Protein AF-A0A8T5MZ17-F1 (afdb_monomer_lite)

Sequence (113 aa):
MKDIFGKALMDYYNGDKTKIRLRRDDNYLDEEDLGVYFSGYDDFPEYEIRILEYVNGKILDIGCGAGRHALFLQKKGCSVVGMDFSKLAIKVSKMRGLKNCVLTSAFSLPFKK

Foldseek 3Di:
DDLPLLVVLLCVLVPDQAWDWDADPVRDIDTDGCVVLVDELVPDDPVVVVVLVPDAEEEEAEQCQLNRSLVNVVVVVHNYAYEHCRPSSQVNVVVVPRDHYDNDHPVDDPDDD

Radius of gyration: 14.63 Å; chains: 1; bounding box: 39×28×42 Å

Secondary structure (DSSP, 8-state):
---HHHHHHHHHHTT--PPEEEE-TT--EEEE-THHHH--GGGS-HHHHHHHHH--SEEEEET-TT-HHHHHHHHTT-EEEEEES-HHHHHHHHHTT-S-EEE--TTS-SS--

Structure (mmCIF, N/CA/C/O backbone):
data_AF-A0A8T5MZ17-F1
#
_entry.id   AF-A0A8T5MZ17-F1
#
loop_
_atom_site.group_PDB
_atom_site.id
_atom_site.type_symbol
_atom_site.label_atom_id
_atom_site.label_alt_id
_atom_site.label_comp_id
_atom_site.label_asym_id
_atom_site.label_entity_id
_atom_site.label_seq_id
_atom_site.pdbx_PDB_ins_code
_atom_site.Cartn_x
_atom_site.Cartn_y
_atom_site.Cartn_z
_atom_site.occupancy
_atom_site.B_iso_or_equiv
_atom_site.auth_seq_id
_atom_site.auth_comp_id
_atom_site.auth_asym_id
_atom_site.auth_atom_id
_atom_site.pdbx_PDB_model_num
ATOM 1 N N . MET A 1 1 ? -8.983 -7.529 -16.298 1.00 62.78 1 MET A N 1
ATOM 2 C CA . MET A 1 1 ? -7.709 -6.786 -16.434 1.00 62.78 1 MET A CA 1
ATOM 3 C C . MET A 1 1 ? -6.594 -7.635 -15.835 1.00 62.78 1 MET A C 1
ATOM 5 O O . MET A 1 1 ? -6.858 -8.317 -14.853 1.00 62.78 1 MET A O 1
ATOM 9 N N . LYS A 1 2 ? -5.399 -7.681 -16.438 1.00 86.38 2 LYS A N 1
ATOM 10 C CA . LYS A 1 2 ? -4.256 -8.408 -15.853 1.00 86.38 2 LYS A CA 1
ATOM 11 C C . LYS A 1 2 ? -3.728 -7.621 -14.644 1.00 86.38 2 LYS A C 1
ATOM 13 O O . LYS A 1 2 ? -3.588 -6.407 -14.745 1.00 86.38 2 LYS A O 1
ATOM 18 N N . ASP A 1 3 ? -3.430 -8.299 -13.537 1.00 93.81 3 ASP A N 1
ATOM 19 C CA . ASP A 1 3 ? -2.897 -7.709 -12.293 1.00 93.81 3 ASP A CA 1
ATOM 20 C C . ASP A 1 3 ? -1.396 -7.376 -12.425 1.00 93.81 3 ASP A C 1
ATOM 22 O O . ASP A 1 3 ? -0.538 -7.969 -11.773 1.00 93.81 3 ASP A O 1
ATOM 26 N N . ILE A 1 4 ? -1.065 -6.491 -13.371 1.00 94.31 4 ILE A N 1
ATOM 27 C CA . ILE A 1 4 ? 0.324 -6.156 -13.725 1.00 94.31 4 ILE A CA 1
ATOM 28 C C . ILE A 1 4 ? 0.987 -5.383 -12.587 1.00 94.31 4 ILE A C 1
ATOM 30 O O . ILE A 1 4 ? 2.099 -5.715 -12.184 1.00 94.31 4 ILE A O 1
ATOM 34 N N . PHE A 1 5 ? 0.288 -4.389 -12.039 1.00 94.31 5 PHE A N 1
ATOM 35 C CA . PHE A 1 5 ? 0.820 -3.571 -10.957 1.00 94.31 5 PHE A CA 1
ATOM 36 C C . PHE A 1 5 ? 1.012 -4.383 -9.670 1.00 94.31 5 PHE A C 1
ATOM 38 O O . PHE A 1 5 ? 2.070 -4.315 -9.053 1.00 94.31 5 PHE A O 1
ATOM 45 N N . GLY A 1 6 ? 0.055 -5.246 -9.311 1.00 96.81 6 GLY A N 1
ATOM 46 C CA . GLY A 1 6 ? 0.213 -6.136 -8.164 1.00 96.81 6 GLY A CA 1
ATOM 47 C C . GLY A 1 6 ? 1.359 -7.135 -8.330 1.00 96.81 6 GLY A C 1
ATOM 48 O O . GLY A 1 6 ? 2.042 -7.438 -7.352 1.00 96.81 6 GLY A O 1
ATOM 49 N N . LYS A 1 7 ? 1.623 -7.613 -9.557 1.00 96.50 7 LYS A N 1
ATOM 50 C CA . LYS A 1 7 ? 2.829 -8.405 -9.841 1.00 96.50 7 LYS A CA 1
ATOM 51 C C . LYS A 1 7 ? 4.091 -7.589 -9.574 1.00 96.50 7 LYS A C 1
ATOM 53 O O . LYS A 1 7 ? 4.961 -8.073 -8.865 1.00 96.50 7 LYS A O 1
ATOM 58 N N . ALA A 1 8 ? 4.154 -6.353 -10.058 1.00 96.31 8 ALA A N 1
ATOM 59 C CA . ALA A 1 8 ? 5.310 -5.495 -9.837 1.00 96.31 8 ALA A CA 1
ATOM 60 C C . ALA A 1 8 ? 5.548 -5.209 -8.337 1.00 96.31 8 ALA A C 1
ATOM 62 O O . ALA A 1 8 ? 6.680 -5.282 -7.869 1.00 96.31 8 ALA A O 1
ATOM 63 N N . LEU A 1 9 ? 4.486 -5.000 -7.545 1.00 97.56 9 LEU A N 1
ATOM 64 C CA . LEU A 1 9 ? 4.594 -4.909 -6.081 1.00 97.56 9 LEU A CA 1
ATOM 65 C C . LEU A 1 9 ? 5.129 -6.208 -5.454 1.00 97.56 9 LEU A C 1
ATOM 67 O O . LEU A 1 9 ? 5.939 -6.162 -4.530 1.00 97.56 9 LEU A O 1
ATOM 71 N N . MET A 1 10 ? 4.676 -7.371 -5.928 1.00 98.00 10 MET A N 1
ATOM 72 C CA . MET A 1 10 ? 5.161 -8.668 -5.447 1.00 98.00 10 MET A CA 1
ATOM 73 C C . MET A 1 10 ? 6.645 -8.870 -5.768 1.00 98.00 10 MET A C 1
ATOM 75 O O . MET A 1 10 ? 7.408 -9.275 -4.894 1.00 98.00 10 MET A O 1
ATOM 79 N N . ASP A 1 11 ? 7.054 -8.565 -6.996 1.00 97.12 11 ASP A N 1
ATOM 80 C CA . ASP A 1 11 ? 8.443 -8.662 -7.446 1.00 97.12 11 ASP A CA 1
ATOM 81 C C . ASP A 1 11 ? 9.331 -7.718 -6.606 1.00 97.12 11 ASP A C 1
ATOM 83 O O . ASP A 1 11 ? 10.333 -8.158 -6.035 1.00 97.12 11 ASP A O 1
ATOM 87 N N . TYR A 1 12 ? 8.881 -6.478 -6.368 1.00 97.62 12 TYR A N 1
ATOM 88 C CA . TYR A 1 12 ? 9.569 -5.521 -5.493 1.00 97.62 12 TYR A CA 1
ATOM 89 C C . TYR A 1 12 ? 9.721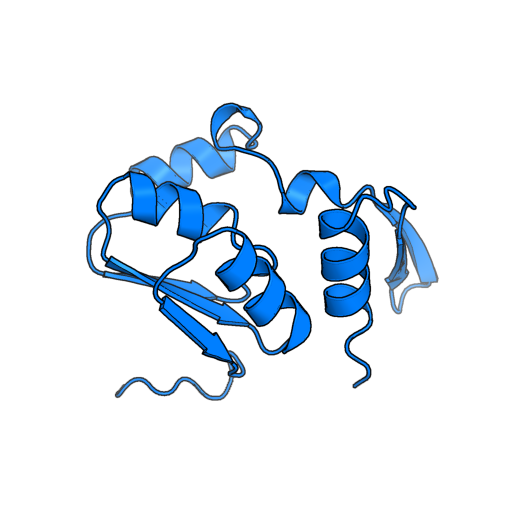 -6.000 -4.051 1.00 97.62 12 TYR A C 1
ATOM 91 O O . TYR A 1 12 ? 10.789 -5.823 -3.447 1.00 97.62 12 TYR A O 1
ATOM 99 N N . TYR A 1 13 ? 8.674 -6.613 -3.495 1.00 97.56 13 TYR A N 1
ATOM 100 C CA . TYR A 1 13 ? 8.717 -7.217 -2.165 1.00 97.56 13 TYR A CA 1
ATOM 101 C C . TYR A 1 13 ? 9.738 -8.365 -2.095 1.00 97.56 13 TYR A C 1
ATOM 103 O O . TYR A 1 13 ? 10.442 -8.488 -1.097 1.00 97.56 13 TYR A O 1
ATOM 111 N N . ASN A 1 14 ? 9.869 -9.156 -3.164 1.00 97.69 14 ASN A N 1
ATOM 112 C CA . ASN A 1 14 ? 10.832 -10.259 -3.262 1.00 97.69 14 ASN A CA 1
ATOM 113 C C . ASN A 1 14 ? 12.266 -9.811 -3.606 1.00 97.69 14 ASN A C 1
ATOM 115 O O . ASN A 1 14 ? 13.151 -10.654 -3.734 1.00 97.69 14 ASN A O 1
ATOM 119 N N . GLY A 1 15 ? 12.510 -8.503 -3.732 1.00 96.75 15 GLY A N 1
ATOM 120 C CA . GLY A 1 15 ? 13.843 -7.933 -3.937 1.00 96.75 15 GLY A CA 1
ATOM 121 C C . GLY A 1 15 ? 14.138 -7.464 -5.361 1.00 96.75 15 GLY A C 1
ATOM 122 O O . GLY A 1 15 ? 15.191 -6.869 -5.570 1.00 96.75 15 GLY A O 1
ATOM 123 N N . ASP A 1 16 ? 13.228 -7.652 -6.317 1.00 96.19 16 ASP A N 1
ATOM 124 C CA . ASP A 1 16 ? 13.393 -7.127 -7.674 1.00 96.19 16 ASP A CA 1
ATOM 125 C C . ASP A 1 16 ? 13.086 -5.621 -7.709 1.00 96.19 16 ASP A C 1
ATOM 127 O O . ASP A 1 16 ? 11.940 -5.192 -7.606 1.00 96.19 16 ASP A O 1
ATOM 131 N N . LYS A 1 17 ? 14.125 -4.795 -7.845 1.00 93.88 17 LYS A N 1
ATOM 132 C CA . LYS A 1 17 ? 14.011 -3.327 -7.880 1.00 93.88 17 LYS A CA 1
ATOM 133 C C . LYS A 1 17 ? 13.890 -2.767 -9.299 1.00 93.88 17 LYS A C 1
ATOM 135 O O . LYS A 1 17 ? 14.177 -1.593 -9.522 1.00 93.88 17 LYS A O 1
ATOM 140 N N . THR A 1 18 ? 13.489 -3.591 -10.266 1.00 92.25 18 THR A N 1
ATOM 141 C CA . THR A 1 18 ? 13.251 -3.145 -11.641 1.00 92.25 18 THR A CA 1
ATOM 142 C C . THR A 1 18 ? 12.187 -2.047 -11.670 1.00 92.25 18 THR A C 1
ATOM 144 O O . THR A 1 18 ? 11.088 -2.207 -11.137 1.00 92.25 18 THR A O 1
ATOM 147 N N . LYS A 1 19 ? 12.515 -0.921 -12.313 1.00 92.38 19 LYS A N 1
ATOM 148 C CA . LYS A 1 19 ? 11.578 0.190 -12.510 1.00 92.38 19 LYS A CA 1
ATOM 149 C C . LYS A 1 19 ? 10.417 -0.235 -13.400 1.00 92.38 19 LYS A C 1
ATOM 151 O O . LYS A 1 19 ? 10.598 -0.985 -14.362 1.00 92.38 19 LYS A O 1
ATOM 156 N N . ILE A 1 20 ? 9.231 0.285 -13.111 1.00 93.38 20 ILE A N 1
ATOM 157 C CA . ILE A 1 20 ? 8.063 0.082 -13.966 1.00 93.38 20 ILE A CA 1
ATOM 158 C C . ILE A 1 20 ? 7.964 1.198 -15.000 1.00 93.38 20 ILE A C 1
ATOM 160 O O . ILE A 1 20 ? 8.360 2.329 -14.739 1.00 93.38 20 ILE A O 1
ATOM 164 N N . ARG A 1 21 ? 7.394 0.882 -16.166 1.00 94.12 21 ARG A N 1
ATOM 165 C CA . ARG A 1 21 ? 6.992 1.886 -17.155 1.00 94.12 21 ARG A CA 1
ATOM 166 C C . ARG A 1 21 ? 5.488 2.052 -17.136 1.00 94.12 21 ARG A C 1
ATOM 168 O O . ARG A 1 21 ? 4.766 1.083 -17.388 1.00 94.12 21 ARG A O 1
ATOM 175 N N . LEU A 1 22 ? 5.028 3.267 -16.885 1.00 92.50 22 LEU A N 1
ATOM 176 C CA . LEU A 1 22 ? 3.621 3.624 -16.956 1.00 92.50 22 LEU A CA 1
ATOM 177 C C . LEU A 1 22 ? 3.368 4.344 -18.279 1.00 92.50 22 LEU A C 1
ATOM 179 O O . LEU A 1 22 ? 4.037 5.318 -18.606 1.00 92.50 22 LEU A O 1
ATOM 183 N N . ARG A 1 23 ? 2.408 3.843 -19.059 1.00 94.25 23 ARG A N 1
ATOM 184 C CA . ARG A 1 23 ? 1.942 4.512 -20.276 1.00 94.25 23 ARG A CA 1
ATOM 185 C C . ARG A 1 23 ? 0.493 4.919 -20.098 1.00 94.25 23 ARG A C 1
ATOM 187 O O . ARG A 1 23 ? -0.357 4.057 -19.872 1.00 94.25 23 ARG A O 1
ATOM 194 N N . ARG A 1 24 ? 0.230 6.210 -20.241 1.00 93.94 24 ARG A N 1
ATOM 195 C CA . ARG A 1 24 ? -1.115 6.786 -20.248 1.00 93.94 24 ARG A CA 1
ATOM 196 C C . ARG A 1 24 ? -1.711 6.772 -21.657 1.00 93.94 24 ARG A C 1
ATOM 198 O O . ARG A 1 24 ? -1.023 6.508 -22.643 1.00 93.94 24 ARG A O 1
ATOM 205 N N . ASP A 1 25 ? -3.011 7.002 -21.739 1.00 96.06 25 ASP A N 1
ATOM 206 C CA . ASP A 1 25 ? -3.778 7.071 -22.987 1.00 96.06 25 ASP A CA 1
ATOM 207 C C . ASP A 1 25 ? -3.410 8.280 -23.866 1.00 96.06 25 ASP A C 1
ATOM 209 O O . ASP A 1 25 ? -3.511 8.201 -25.087 1.00 96.06 25 ASP A O 1
ATOM 213 N N . ASP A 1 26 ? -2.885 9.348 -23.267 1.00 96.81 26 ASP A N 1
ATOM 214 C CA . ASP A 1 26 ? -2.284 10.509 -23.940 1.00 96.81 26 ASP A CA 1
ATOM 215 C C . ASP A 1 26 ? -0.855 10.262 -24.478 1.00 96.81 26 ASP A C 1
ATOM 217 O O . ASP A 1 26 ? -0.196 11.189 -24.947 1.00 96.81 26 ASP A O 1
ATOM 221 N N . ASN A 1 27 ? -0.381 9.011 -24.454 1.00 94.31 27 ASN A N 1
ATOM 222 C CA . ASN A 1 27 ? 0.983 8.585 -24.795 1.00 94.31 27 ASN A CA 1
ATOM 223 C C . ASN A 1 27 ? 2.086 9.125 -23.878 1.00 94.31 27 ASN A C 1
ATOM 225 O O . ASN A 1 27 ? 3.266 8.920 -24.175 1.00 94.31 27 ASN A O 1
ATOM 229 N N . TYR A 1 28 ? 1.741 9.746 -22.750 1.00 95.94 28 TYR A N 1
ATOM 230 C CA . TYR A 1 28 ? 2.733 10.051 -21.733 1.00 95.94 28 TYR A CA 1
ATOM 231 C C . TYR A 1 28 ? 3.354 8.753 -21.204 1.00 95.94 28 TYR A C 1
ATOM 233 O O . TYR A 1 28 ? 2.647 7.791 -20.875 1.00 95.94 28 TYR A O 1
ATOM 241 N N . LEU A 1 29 ? 4.685 8.734 -21.156 1.00 95.38 29 LEU A N 1
ATOM 242 C CA . LEU A 1 29 ? 5.493 7.632 -20.657 1.00 95.38 29 LEU A CA 1
ATOM 243 C C . LEU A 1 29 ? 6.248 8.096 -19.420 1.00 95.38 29 LEU A C 1
ATOM 245 O O . LEU A 1 29 ? 6.988 9.075 -19.487 1.00 95.38 29 LEU A O 1
ATOM 249 N N . ASP A 1 30 ? 6.084 7.347 -18.338 1.00 93.50 30 ASP A N 1
ATOM 250 C CA . ASP A 1 30 ? 6.798 7.556 -17.086 1.00 93.50 30 ASP A CA 1
ATOM 251 C C . ASP A 1 30 ? 7.581 6.302 -16.688 1.00 93.50 30 ASP A C 1
ATOM 253 O O . ASP A 1 30 ? 7.192 5.178 -17.033 1.00 93.50 30 ASP A O 1
ATOM 257 N N . GLU A 1 31 ? 8.672 6.493 -15.951 1.00 93.94 31 GLU A N 1
ATOM 258 C CA . GLU A 1 31 ? 9.431 5.421 -15.311 1.00 93.94 31 GLU A CA 1
ATOM 259 C C . GLU A 1 31 ? 9.452 5.633 -13.795 1.00 93.94 31 GLU A C 1
ATOM 261 O O . GLU A 1 31 ? 10.125 6.531 -13.290 1.00 93.94 31 GLU A O 1
ATOM 266 N N . GLU A 1 32 ? 8.776 4.757 -13.053 1.00 89.44 32 GLU A N 1
ATOM 267 C CA . GLU A 1 32 ? 8.649 4.880 -11.599 1.00 89.44 32 GLU A CA 1
ATOM 268 C C . GLU A 1 32 ? 9.456 3.805 -10.855 1.00 89.44 32 GLU A C 1
ATOM 270 O O . GLU A 1 32 ? 9.464 2.623 -11.225 1.00 89.44 32 GLU A O 1
ATOM 275 N N . ASP A 1 33 ? 10.107 4.212 -9.760 1.00 91.44 33 ASP A N 1
ATOM 276 C CA . ASP A 1 33 ? 10.601 3.295 -8.729 1.00 91.44 33 ASP A CA 1
ATOM 277 C C . ASP A 1 33 ? 9.459 2.972 -7.759 1.00 91.44 33 ASP A C 1
ATOM 279 O O . ASP A 1 33 ? 8.847 3.861 -7.162 1.00 91.44 33 ASP A O 1
ATOM 283 N N . LEU A 1 34 ? 9.189 1.682 -7.564 1.00 94.50 34 LEU A N 1
ATOM 284 C CA . LEU A 1 34 ? 8.123 1.232 -6.677 1.00 94.50 34 LEU A CA 1
ATOM 285 C C . LEU A 1 34 ? 8.415 1.452 -5.184 1.00 94.50 34 LEU A C 1
ATOM 287 O O . LEU A 1 34 ? 7.524 1.236 -4.362 1.00 94.50 34 LEU A O 1
ATOM 291 N N . GLY A 1 35 ? 9.612 1.896 -4.800 1.00 94.50 35 GLY A N 1
ATOM 292 C CA . GLY A 1 35 ? 9.994 2.143 -3.409 1.00 94.50 35 GLY A CA 1
ATOM 293 C C . GLY A 1 35 ? 9.052 3.078 -2.664 1.00 94.50 35 GLY A C 1
ATOM 294 O O . GLY A 1 35 ? 8.781 2.857 -1.485 1.00 94.50 35 GLY A O 1
ATOM 295 N N . VAL A 1 36 ? 8.433 4.026 -3.368 1.00 92.69 36 VAL A N 1
ATOM 296 C CA . VAL A 1 36 ? 7.409 4.921 -2.813 1.00 92.69 36 VAL A CA 1
ATOM 297 C C . VAL A 1 36 ? 6.189 4.173 -2.248 1.00 92.69 36 VAL A C 1
ATOM 299 O O . VAL A 1 36 ? 5.581 4.620 -1.278 1.00 92.69 36 VAL A O 1
ATOM 302 N N . TYR A 1 37 ? 5.845 2.993 -2.774 1.00 95.44 37 TYR A N 1
ATOM 303 C CA . TYR A 1 37 ? 4.746 2.159 -2.260 1.00 95.44 37 TYR A CA 1
ATOM 304 C C . TYR A 1 37 ? 5.155 1.342 -1.019 1.00 95.44 37 TYR A C 1
ATOM 306 O O . TYR A 1 37 ? 4.308 0.799 -0.299 1.00 95.44 37 TYR A O 1
ATOM 314 N N . PHE A 1 38 ? 6.458 1.263 -0.742 1.00 96.69 38 PHE A N 1
ATOM 315 C CA . PHE A 1 38 ? 7.036 0.551 0.396 1.00 96.69 38 PHE A CA 1
ATOM 316 C C . PHE A 1 38 ? 7.584 1.477 1.483 1.00 96.69 38 PHE A C 1
ATOM 318 O O . PHE A 1 38 ? 7.918 0.975 2.558 1.00 96.69 38 PHE A O 1
ATOM 325 N N . SER A 1 39 ? 7.618 2.783 1.228 1.00 94.88 39 SER A N 1
ATOM 326 C CA . SER A 1 39 ? 8.220 3.785 2.100 1.00 94.88 39 SER A CA 1
ATOM 327 C C . SER A 1 39 ? 7.546 3.888 3.474 1.00 94.88 39 SER A C 1
ATOM 329 O O . SER A 1 39 ? 6.391 3.478 3.665 1.00 94.88 39 SER A O 1
ATOM 331 N N . GLY A 1 40 ? 8.312 4.371 4.455 1.00 94.25 40 GLY A N 1
ATOM 332 C CA . GLY A 1 40 ? 7.845 4.615 5.817 1.00 94.25 40 GLY A CA 1
ATOM 333 C C . GLY A 1 40 ? 7.292 6.028 5.995 1.00 94.25 40 GLY A C 1
ATOM 334 O O . GLY A 1 40 ? 7.446 6.874 5.124 1.00 94.25 40 GLY A O 1
ATOM 335 N N . TYR A 1 41 ? 6.673 6.285 7.152 1.00 92.44 41 TYR A N 1
ATOM 336 C CA . TYR A 1 41 ? 6.128 7.605 7.498 1.00 92.44 41 TYR A CA 1
ATOM 337 C C . TYR A 1 41 ? 7.164 8.731 7.377 1.00 92.44 41 TYR A C 1
ATOM 339 O O . TYR A 1 41 ? 6.830 9.808 6.897 1.00 92.44 41 TYR A O 1
ATOM 347 N N . ASP A 1 42 ? 8.415 8.455 7.748 1.00 92.38 42 ASP A N 1
ATOM 348 C CA . ASP A 1 42 ? 9.513 9.428 7.701 1.00 92.38 42 ASP A CA 1
ATOM 349 C C . ASP A 1 42 ? 9.913 9.817 6.263 1.00 92.38 42 ASP A C 1
ATOM 351 O O . ASP A 1 42 ? 10.524 10.861 6.055 1.00 92.38 42 ASP A O 1
ATOM 355 N N . ASP A 1 43 ? 9.529 9.009 5.270 1.00 94.94 43 ASP A N 1
ATOM 356 C CA . ASP A 1 43 ? 9.793 9.238 3.845 1.00 94.94 43 ASP A CA 1
ATOM 357 C C . ASP A 1 43 ? 8.577 9.831 3.109 1.00 94.94 43 ASP A C 1
ATOM 359 O O . ASP A 1 43 ? 8.601 10.003 1.886 1.00 94.94 43 ASP A O 1
ATOM 363 N N . PHE A 1 44 ? 7.458 10.058 3.804 1.00 95.12 44 PHE A N 1
ATOM 364 C CA . PHE A 1 44 ? 6.254 10.577 3.166 1.00 95.12 44 PHE A CA 1
ATOM 365 C C . PHE A 1 44 ? 6.409 12.065 2.832 1.00 95.12 44 PHE A C 1
ATOM 367 O O . PHE A 1 44 ? 7.010 12.820 3.599 1.00 95.12 44 PHE A O 1
ATOM 374 N N . PRO A 1 45 ? 5.818 12.531 1.716 1.00 95.62 45 PRO A N 1
ATOM 375 C CA . PRO A 1 45 ? 5.710 13.957 1.452 1.00 95.62 45 PRO A CA 1
ATOM 376 C C . PRO A 1 45 ? 5.022 14.691 2.609 1.00 95.62 45 PRO A C 1
ATOM 378 O O . PRO A 1 45 ? 4.075 14.178 3.209 1.00 95.62 45 PRO A O 1
ATOM 381 N N . GLU A 1 46 ? 5.438 15.930 2.875 1.00 96.56 46 GLU A N 1
ATOM 382 C CA . GLU A 1 46 ? 4.938 16.723 4.007 1.00 96.56 46 GLU A CA 1
ATOM 383 C C . GLU A 1 46 ? 3.404 16.846 4.022 1.00 96.56 46 GLU A C 1
ATOM 385 O O . GLU A 1 46 ? 2.773 16.789 5.077 1.00 96.56 46 GLU A O 1
ATOM 390 N N . TYR A 1 47 ? 2.777 16.966 2.849 1.00 95.81 47 TYR A N 1
ATOM 391 C CA . TYR A 1 47 ? 1.320 17.044 2.758 1.00 95.81 47 TYR A CA 1
ATOM 392 C C . TYR A 1 47 ? 0.630 15.740 3.192 1.00 95.81 47 TYR A C 1
ATOM 394 O O . TYR A 1 47 ? -0.441 15.800 3.792 1.00 95.81 47 TYR A O 1
ATOM 402 N N . GLU A 1 48 ? 1.227 14.569 2.939 1.00 95.50 48 GLU A N 1
ATOM 403 C CA . GLU A 1 48 ? 0.681 13.285 3.396 1.00 95.50 48 GLU A CA 1
ATOM 404 C C . GLU A 1 48 ? 0.804 13.157 4.912 1.00 95.50 48 GLU A C 1
ATOM 406 O O . GLU A 1 48 ? -0.156 12.756 5.571 1.00 95.50 48 GLU A O 1
ATOM 411 N N . ILE A 1 49 ? 1.952 13.561 5.467 1.00 95.12 49 ILE A N 1
ATOM 412 C CA . ILE A 1 49 ? 2.186 13.616 6.914 1.00 95.12 49 ILE A CA 1
ATOM 413 C C . ILE A 1 49 ? 1.105 14.463 7.591 1.00 95.12 49 ILE A C 1
ATOM 415 O O . ILE A 1 49 ? 0.397 13.965 8.468 1.00 95.12 49 ILE A O 1
ATOM 419 N N . ARG A 1 50 ? 0.901 15.698 7.116 1.00 95.12 50 ARG A N 1
ATOM 420 C CA . ARG A 1 50 ? -0.116 16.616 7.652 1.00 95.12 50 ARG A CA 1
ATOM 421 C C . ARG A 1 50 ? -1.522 16.019 7.600 1.00 95.12 50 ARG A C 1
ATOM 423 O O . ARG A 1 50 ? -2.281 16.176 8.546 1.00 95.12 50 ARG A O 1
ATOM 430 N N . ILE A 1 51 ? -1.890 15.315 6.528 1.00 94.25 51 ILE A N 1
ATOM 431 C CA . ILE A 1 51 ? -3.210 14.666 6.428 1.00 94.25 51 ILE A CA 1
ATOM 432 C C . ILE A 1 51 ? -3.347 13.540 7.464 1.00 94.25 51 ILE A C 1
ATOM 434 O O . ILE A 1 51 ? -4.378 13.444 8.131 1.00 94.25 51 ILE A O 1
ATOM 438 N N . LEU A 1 52 ? -2.314 12.709 7.642 1.00 94.38 52 LEU A N 1
ATOM 439 C CA . LEU A 1 52 ? -2.328 11.570 8.570 1.00 94.38 52 LEU A CA 1
ATOM 440 C C . LEU A 1 52 ? -2.427 11.975 10.052 1.00 94.38 52 LEU A C 1
ATOM 442 O O . LEU A 1 52 ? -2.815 11.153 10.891 1.00 94.38 52 LEU A O 1
ATOM 446 N N . GLU A 1 53 ? -2.112 13.225 10.393 1.00 91.19 53 GLU A N 1
ATOM 447 C CA . GLU A 1 53 ? -2.330 13.775 11.735 1.00 91.19 53 GLU A CA 1
ATOM 448 C C . GLU A 1 53 ? -3.822 13.853 12.087 1.00 91.19 53 GLU A C 1
ATOM 450 O O . GLU A 1 53 ? -4.197 13.518 13.213 1.00 91.19 53 GLU A O 1
ATOM 455 N N . TYR A 1 54 ? -4.680 14.185 11.117 1.00 94.19 54 TYR A N 1
ATOM 456 C CA . TYR A 1 54 ? -6.132 14.296 11.310 1.00 94.19 54 TYR A CA 1
ATOM 457 C C . TYR A 1 54 ? -6.860 12.946 11.268 1.00 94.19 54 TYR A C 1
ATOM 459 O O . TYR A 1 54 ? -7.997 12.828 11.734 1.00 94.19 54 TYR A O 1
ATOM 467 N N . VAL A 1 55 ? -6.220 11.905 10.734 1.00 95.50 55 VAL A N 1
ATOM 468 C CA . VAL A 1 55 ? -6.823 10.576 10.589 1.00 95.50 55 VAL A CA 1
ATOM 469 C C . VAL A 1 55 ? -6.854 9.843 11.937 1.00 95.50 55 VAL A C 1
ATOM 471 O O . VAL A 1 55 ? -5.818 9.613 12.568 1.00 95.50 55 VAL A O 1
ATOM 474 N N . ASN A 1 56 ? -8.054 9.444 12.374 1.00 93.19 56 ASN A N 1
ATOM 475 C CA . ASN A 1 56 ? -8.288 8.734 13.633 1.00 93.19 56 ASN A CA 1
ATOM 476 C C . ASN A 1 56 ? -9.529 7.815 13.571 1.00 93.19 56 ASN A C 1
ATOM 478 O O . ASN A 1 56 ? -10.347 7.907 12.657 1.00 93.19 56 ASN A O 1
ATOM 482 N N . GLY A 1 57 ? -9.668 6.917 14.551 1.00 93.50 57 GLY A N 1
ATOM 483 C CA . GLY A 1 57 ? -10.845 6.054 14.699 1.00 93.50 57 GLY A CA 1
ATOM 484 C C . GLY A 1 57 ? -10.847 4.813 13.795 1.00 93.50 57 GLY A C 1
ATOM 485 O O . GLY A 1 57 ? -9.858 4.076 13.722 1.00 93.50 57 GLY A O 1
ATOM 486 N N . LYS A 1 58 ? -12.001 4.537 13.168 1.00 95.56 58 LYS A N 1
ATOM 487 C CA . LYS A 1 58 ? -12.190 3.432 12.210 1.00 95.56 58 LYS A CA 1
ATOM 488 C C . LYS A 1 58 ? -11.900 3.934 10.802 1.00 95.56 58 LYS A C 1
ATOM 490 O O . LYS A 1 58 ? -12.541 4.878 10.352 1.00 95.56 58 LYS A O 1
ATOM 495 N N . ILE A 1 59 ? -10.962 3.292 10.116 1.00 96.50 59 ILE A N 1
ATOM 496 C CA . ILE A 1 59 ? -10.404 3.793 8.859 1.00 96.50 59 ILE A CA 1
ATOM 497 C C . ILE A 1 59 ? -10.539 2.735 7.768 1.00 96.50 59 ILE A C 1
ATOM 499 O O . ILE A 1 59 ? -10.267 1.554 7.997 1.00 96.50 59 ILE A O 1
ATOM 503 N N . LEU A 1 60 ? -10.913 3.185 6.574 1.00 95.81 60 LEU A N 1
ATOM 504 C CA . LEU A 1 60 ? -10.857 2.415 5.340 1.00 95.81 60 LEU A CA 1
ATOM 505 C C . LEU A 1 60 ? -9.786 3.029 4.430 1.00 95.81 60 LEU A C 1
ATOM 507 O O . LEU A 1 60 ? -9.924 4.179 4.022 1.00 95.81 60 LEU A O 1
ATOM 511 N N . ASP A 1 61 ? -8.738 2.268 4.123 1.00 96.88 61 ASP A N 1
ATOM 512 C CA . ASP A 1 61 ? -7.687 2.646 3.171 1.00 96.88 61 ASP A CA 1
ATOM 513 C C . ASP A 1 61 ? -8.036 2.065 1.788 1.00 96.88 61 ASP A C 1
ATOM 515 O O . ASP A 1 61 ? -7.948 0.851 1.574 1.00 96.88 61 ASP A O 1
ATOM 519 N N . ILE A 1 62 ? -8.540 2.916 0.887 1.00 96.56 62 ILE A N 1
ATOM 520 C CA . ILE A 1 62 ? -9.046 2.528 -0.437 1.00 96.56 62 ILE A CA 1
ATOM 521 C C . ILE A 1 62 ? -7.906 2.547 -1.455 1.00 96.56 62 ILE A C 1
ATOM 523 O O . ILE A 1 62 ? -7.312 3.591 -1.692 1.00 96.56 62 ILE A O 1
ATOM 527 N N . GLY A 1 63 ? -7.664 1.415 -2.121 1.00 96.44 63 GLY A N 1
ATOM 528 C CA . GLY A 1 63 ? -6.508 1.267 -3.008 1.00 96.44 63 GLY A CA 1
ATOM 529 C C . GLY A 1 63 ? -5.217 1.145 -2.204 1.00 96.44 63 GLY A C 1
ATOM 530 O O . GLY A 1 63 ? -4.226 1.798 -2.517 1.00 96.44 63 GLY A O 1
ATOM 531 N N . CYS A 1 64 ? -5.238 0.337 -1.139 1.00 97.62 64 CYS A N 1
ATOM 532 C CA . CYS A 1 64 ? -4.160 0.299 -0.157 1.00 97.62 64 CYS A CA 1
ATOM 533 C C . CYS A 1 64 ? -2.825 -0.195 -0.740 1.00 97.62 64 CYS A C 1
ATOM 535 O O . CYS A 1 64 ? -1.784 -0.010 -0.110 1.00 97.62 64 CYS A O 1
ATOM 537 N N . GLY A 1 65 ? -2.812 -0.843 -1.914 1.00 97.88 65 GLY A N 1
ATOM 538 C CA . GLY A 1 65 ? -1.589 -1.262 -2.591 1.00 97.88 65 GLY A CA 1
ATOM 539 C C . GLY A 1 65 ? -0.737 -2.189 -1.723 1.00 97.88 65 GLY A C 1
ATOM 540 O O . GLY A 1 65 ? -1.210 -3.210 -1.221 1.00 97.88 65 GLY A O 1
ATOM 541 N N . ALA A 1 66 ? 0.531 -1.822 -1.517 1.00 97.81 66 ALA A N 1
ATOM 542 C CA . ALA A 1 66 ? 1.428 -2.521 -0.596 1.00 97.81 66 ALA A CA 1
ATOM 543 C C . ALA A 1 66 ? 1.201 -2.147 0.888 1.00 97.81 66 ALA A C 1
ATOM 545 O O . ALA A 1 66 ? 1.864 -2.706 1.759 1.00 97.81 66 ALA A O 1
ATOM 546 N N . GLY A 1 67 ? 0.294 -1.220 1.195 1.00 98.06 67 GLY A N 1
ATOM 547 C CA . GLY A 1 67 ? -0.210 -0.955 2.542 1.00 98.06 67 GLY A CA 1
ATOM 548 C C . GLY A 1 67 ? 0.542 0.117 3.327 1.00 98.06 67 GLY A C 1
ATOM 549 O O . GLY A 1 67 ? 0.463 0.103 4.551 1.00 98.06 67 GLY A O 1
ATOM 550 N N . ARG A 1 68 ? 1.294 1.024 2.684 1.00 97.69 68 ARG A N 1
ATOM 551 C CA . ARG A 1 68 ? 2.161 1.992 3.394 1.00 97.69 68 ARG A CA 1
ATOM 552 C C . ARG A 1 68 ? 1.400 2.841 4.426 1.00 97.69 68 ARG A C 1
ATOM 554 O O . ARG A 1 68 ? 1.847 2.959 5.566 1.00 97.69 68 ARG A O 1
ATOM 561 N N . HIS A 1 69 ? 0.221 3.354 4.065 1.00 97.62 69 HIS A N 1
ATOM 562 C CA . HIS A 1 69 ? -0.607 4.182 4.946 1.00 97.62 69 HIS A CA 1
ATOM 563 C C . HIS A 1 69 ? -1.310 3.334 6.003 1.00 97.62 69 HIS A C 1
ATOM 565 O O . HIS A 1 69 ? -1.180 3.608 7.198 1.00 97.62 69 HIS A O 1
ATOM 571 N N . ALA A 1 70 ? -1.987 2.256 5.593 1.00 97.88 70 ALA A N 1
ATOM 572 C CA . ALA A 1 70 ? -2.657 1.358 6.526 1.00 97.88 70 ALA A CA 1
ATOM 573 C C 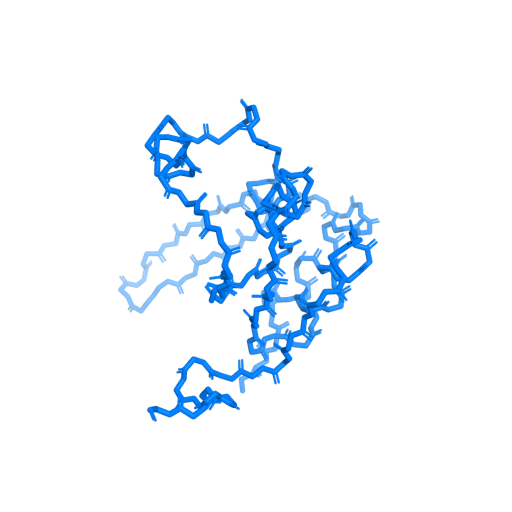. ALA A 1 70 ? -1.717 0.744 7.577 1.00 97.88 70 ALA A C 1
ATOM 575 O O . ALA A 1 70 ? -2.099 0.626 8.741 1.00 97.88 70 ALA A O 1
ATOM 576 N N . LEU A 1 71 ? -0.482 0.389 7.209 1.00 97.94 71 LEU A N 1
ATOM 577 C CA . LEU A 1 71 ? 0.521 -0.128 8.144 1.00 97.94 71 LEU A CA 1
ATOM 578 C C . LEU A 1 71 ? 0.928 0.924 9.178 1.00 97.94 71 LEU A C 1
ATOM 580 O O . LEU A 1 71 ? 1.038 0.597 10.361 1.00 97.94 71 LEU A O 1
ATOM 584 N N . PHE A 1 72 ? 1.135 2.174 8.758 1.00 97.19 72 PHE A N 1
ATOM 585 C CA . PHE A 1 72 ? 1.420 3.273 9.678 1.00 97.19 72 PHE A CA 1
ATOM 586 C C . PHE A 1 72 ? 0.255 3.499 10.652 1.00 97.19 72 PHE A C 1
ATOM 588 O O . PHE A 1 72 ? 0.445 3.478 11.868 1.00 97.19 72 PHE A O 1
ATOM 595 N N . LEU A 1 73 ? -0.968 3.623 10.136 1.00 97.50 73 LEU A N 1
ATOM 596 C CA . LEU A 1 73 ? -2.164 3.862 10.946 1.00 97.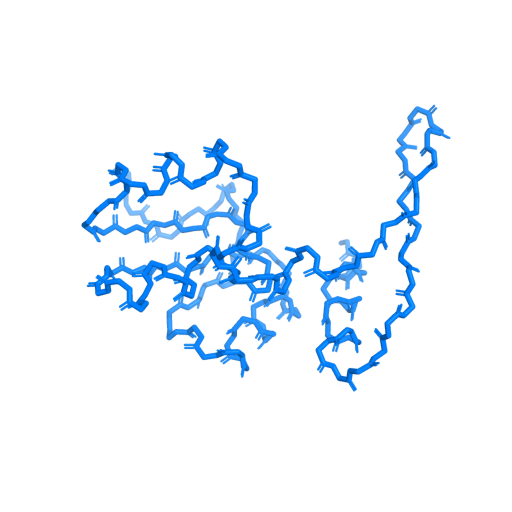50 73 LEU A CA 1
ATOM 597 C C . LEU A 1 73 ? -2.465 2.695 11.901 1.00 97.50 73 LEU A C 1
ATOM 599 O O . LEU A 1 73 ? -2.855 2.916 13.048 1.00 97.50 73 LEU A O 1
ATOM 603 N N . GLN A 1 74 ? -2.207 1.454 11.474 1.00 97.19 74 GLN A N 1
ATOM 604 C CA . GLN A 1 74 ? -2.272 0.274 12.336 1.00 97.19 74 GLN A CA 1
ATOM 605 C C . GLN A 1 74 ? -1.261 0.366 13.489 1.00 97.19 74 GLN A C 1
ATOM 607 O O . GLN A 1 74 ? -1.611 0.068 14.630 1.00 97.19 74 GLN A O 1
ATOM 612 N N . LYS A 1 75 ? -0.015 0.786 13.221 1.00 95.94 75 LYS A N 1
ATOM 613 C CA . LYS A 1 75 ? 1.011 0.987 14.264 1.00 95.94 75 LYS A CA 1
ATOM 614 C C . LYS A 1 75 ? 0.647 2.123 15.224 1.00 95.94 75 LYS A C 1
ATOM 616 O O . LYS A 1 75 ? 0.926 2.009 16.410 1.00 95.94 75 LYS A O 1
ATOM 621 N N . LYS A 1 76 ? -0.042 3.162 14.737 1.00 95.00 76 LYS A N 1
ATOM 622 C CA . LYS A 1 76 ? -0.616 4.258 15.543 1.00 95.00 76 LYS A CA 1
ATOM 623 C C . LYS A 1 76 ? -1.803 3.804 16.419 1.00 95.00 76 LYS A C 1
ATOM 625 O O . LYS A 1 76 ? -2.343 4.601 17.176 1.00 95.00 76 LYS A O 1
ATOM 630 N N . GLY A 1 77 ? -2.232 2.541 16.324 1.00 95.38 77 GLY A N 1
ATOM 631 C CA . GLY A 1 77 ? -3.323 1.976 17.125 1.00 95.38 77 GLY A CA 1
ATOM 632 C C . GLY A 1 77 ? -4.719 2.176 16.532 1.00 95.38 77 GLY A C 1
ATOM 633 O O . GLY A 1 77 ? -5.711 1.893 17.201 1.00 95.38 77 GLY A O 1
ATOM 634 N N . CYS A 1 78 ? -4.828 2.642 15.285 1.00 96.88 78 CYS A N 1
ATOM 635 C CA . CYS A 1 78 ? -6.125 2.802 14.637 1.00 96.88 78 CYS A CA 1
ATOM 636 C C . CYS A 1 78 ? -6.695 1.458 14.159 1.00 96.88 78 CYS A C 1
ATOM 638 O O . CYS A 1 78 ? -5.965 0.532 13.795 1.00 96.88 78 CYS A O 1
ATOM 640 N N . SER A 1 79 ? -8.026 1.373 14.083 1.00 96.56 79 SER A N 1
ATOM 641 C CA . SER A 1 79 ? -8.714 0.228 13.484 1.00 96.56 79 SER A CA 1
ATOM 642 C C . SER A 1 79 ? -8.811 0.427 11.973 1.00 96.56 79 SER A C 1
ATOM 644 O O . SER A 1 79 ? -9.779 1.013 11.487 1.00 96.56 79 SER A O 1
ATOM 646 N N . VAL A 1 80 ? -7.818 -0.067 11.236 1.00 97.81 80 VAL A N 1
ATOM 647 C CA . VAL A 1 80 ? -7.723 0.099 9.778 1.00 97.81 80 VAL A CA 1
ATOM 648 C C . VAL A 1 80 ? -8.159 -1.165 9.045 1.00 97.81 80 VAL A C 1
ATOM 650 O O . VAL A 1 80 ? -7.802 -2.276 9.447 1.00 97.81 80 VAL A O 1
ATOM 653 N N . VAL A 1 81 ? -8.885 -0.988 7.943 1.00 97.31 81 VAL A N 1
ATOM 654 C CA . VAL A 1 81 ? -9.115 -2.002 6.909 1.00 97.31 81 VAL A CA 1
ATOM 655 C C . VAL A 1 81 ? -8.517 -1.487 5.603 1.00 97.31 81 VAL A C 1
ATOM 657 O O . VAL A 1 81 ? -8.942 -0.448 5.109 1.00 97.31 81 VAL A O 1
ATOM 660 N N . GLY A 1 82 ? -7.540 -2.199 5.044 1.00 97.62 82 GLY A N 1
ATOM 661 C CA . GLY A 1 82 ? -7.039 -1.925 3.696 1.00 97.62 82 GLY A CA 1
ATOM 662 C C . GLY A 1 82 ? -7.884 -2.631 2.644 1.00 97.62 82 GLY A C 1
ATOM 663 O O . GLY A 1 82 ? -8.281 -3.782 2.838 1.00 97.62 82 GLY A O 1
ATOM 664 N N . MET A 1 83 ? -8.164 -1.979 1.522 1.00 96.81 83 MET A N 1
ATOM 665 C CA . MET A 1 83 ? -8.826 -2.620 0.393 1.00 96.81 83 MET A CA 1
ATOM 666 C C . MET A 1 83 ? -8.142 -2.313 -0.929 1.00 96.81 83 MET A C 1
ATOM 668 O O . MET A 1 83 ? -7.657 -1.211 -1.154 1.00 96.81 83 MET A O 1
ATOM 672 N N . ASP A 1 84 ? -8.152 -3.288 -1.825 1.00 97.62 84 ASP A N 1
ATOM 673 C CA . ASP A 1 84 ? -7.605 -3.172 -3.170 1.00 97.62 84 ASP A CA 1
ATOM 674 C C . ASP A 1 84 ? -8.302 -4.198 -4.073 1.00 97.62 84 ASP A C 1
ATOM 676 O O . ASP A 1 84 ? -8.747 -5.249 -3.599 1.00 97.62 84 ASP A O 1
ATOM 680 N N . PHE A 1 85 ? -8.402 -3.906 -5.369 1.00 96.00 85 PHE A N 1
ATOM 681 C CA . PHE A 1 85 ? -8.940 -4.850 -6.352 1.00 96.00 85 PHE A CA 1
ATOM 682 C C . PHE A 1 85 ? -7.865 -5.840 -6.831 1.00 96.00 85 PHE A C 1
ATOM 684 O O . PHE A 1 85 ? -8.192 -6.896 -7.379 1.00 96.00 85 PHE A O 1
ATOM 691 N N . SER A 1 86 ? -6.585 -5.509 -6.633 1.00 97.44 86 SER A N 1
ATOM 692 C CA . SER A 1 86 ? -5.441 -6.355 -6.952 1.00 97.44 86 SER A CA 1
ATOM 693 C C . SER A 1 86 ? -5.270 -7.455 -5.904 1.00 97.44 86 SER A C 1
ATOM 695 O O . SER A 1 86 ? -4.997 -7.219 -4.722 1.00 97.44 86 SER A O 1
ATOM 697 N N . LYS A 1 87 ? -5.375 -8.710 -6.353 1.00 97.62 87 LYS A N 1
ATOM 698 C CA . LYS A 1 87 ? -5.153 -9.884 -5.499 1.00 97.62 87 LYS A CA 1
ATOM 699 C C . LYS A 1 87 ? -3.711 -9.931 -4.998 1.00 97.62 87 LYS A C 1
ATOM 701 O O . LYS A 1 87 ? -3.477 -10.339 -3.857 1.00 97.62 87 LYS A O 1
ATOM 706 N N . LEU A 1 88 ? -2.751 -9.543 -5.838 1.00 98.19 88 LEU A N 1
ATOM 707 C CA . LEU A 1 88 ? -1.340 -9.547 -5.469 1.00 98.19 88 LEU A CA 1
ATOM 708 C C . LEU A 1 88 ? -0.995 -8.395 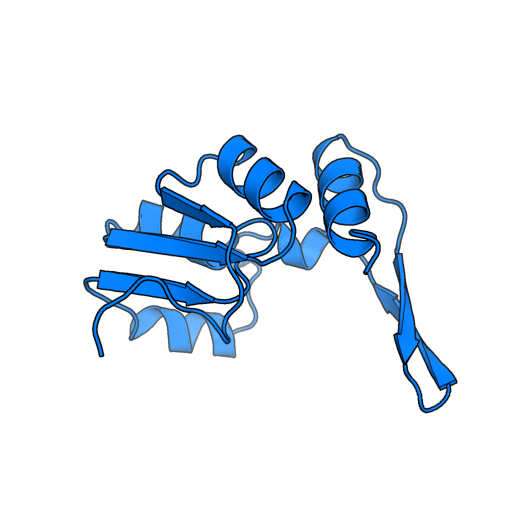-4.520 1.00 98.19 88 LEU A C 1
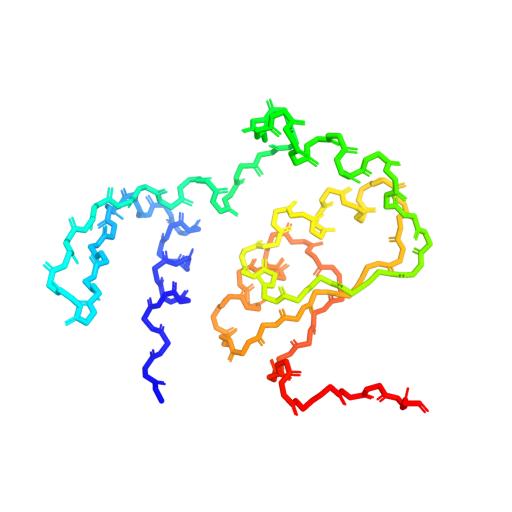ATOM 710 O O . LEU A 1 88 ? -0.283 -8.647 -3.552 1.00 98.19 88 LEU A O 1
ATOM 714 N N . ALA A 1 89 ? -1.568 -7.200 -4.692 1.00 98.25 89 ALA A N 1
ATOM 715 C CA . ALA A 1 89 ? -1.393 -6.096 -3.744 1.00 98.25 89 ALA A CA 1
ATOM 716 C C . ALA A 1 89 ? -1.892 -6.469 -2.338 1.00 98.25 89 ALA A C 1
ATOM 718 O O . ALA A 1 89 ? -1.158 -6.333 -1.358 1.00 98.25 89 ALA A O 1
ATOM 719 N N . ILE A 1 90 ? -3.088 -7.069 -2.235 1.00 98.25 90 ILE A N 1
ATOM 720 C CA . ILE A 1 90 ? -3.613 -7.583 -0.958 1.00 98.25 90 ILE A CA 1
ATOM 721 C C . ILE A 1 90 ? -2.670 -8.620 -0.343 1.00 98.25 90 ILE A C 1
ATOM 723 O O . ILE A 1 90 ? -2.450 -8.613 0.871 1.00 98.25 90 ILE A O 1
ATOM 727 N N . LYS A 1 91 ? -2.099 -9.513 -1.160 1.00 98.56 91 LYS A N 1
ATOM 728 C CA . LYS A 1 91 ? -1.136 -10.510 -0.683 1.00 98.56 91 LYS A CA 1
ATOM 729 C C . LYS 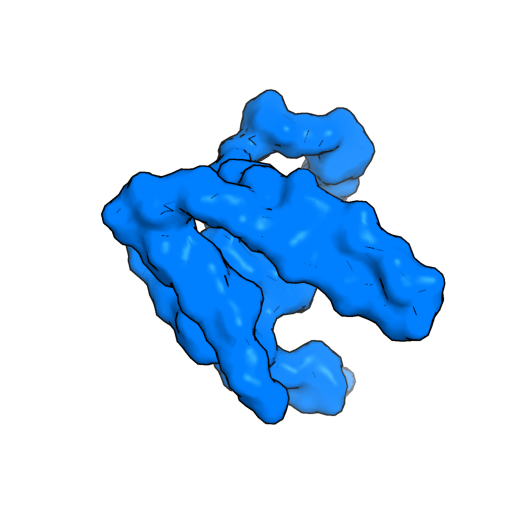A 1 91 ? 0.131 -9.840 -0.137 1.00 98.56 91 LYS A C 1
ATOM 731 O O . LYS A 1 91 ? 0.531 -10.178 0.973 1.00 98.56 91 LYS A O 1
ATOM 736 N N . VAL A 1 92 ? 0.703 -8.869 -0.852 1.00 98.62 92 VAL A N 1
ATOM 737 C CA . VAL A 1 92 ? 1.872 -8.092 -0.398 1.00 98.62 92 VAL A CA 1
ATOM 738 C C . VAL A 1 92 ? 1.566 -7.349 0.902 1.00 98.62 92 VAL A C 1
ATOM 740 O O . VAL A 1 92 ? 2.312 -7.485 1.867 1.00 98.62 92 VAL A O 1
ATOM 743 N N . SER A 1 93 ? 0.442 -6.633 0.976 1.00 98.38 93 SER A N 1
ATOM 744 C CA . SER A 1 93 ? 0.006 -5.928 2.189 1.00 98.38 93 SER A CA 1
ATOM 745 C C . SER A 1 93 ? -0.072 -6.855 3.408 1.00 98.38 93 SER A C 1
ATOM 747 O O . SER A 1 93 ? 0.440 -6.523 4.479 1.00 98.38 93 SER A O 1
ATOM 749 N N . LYS A 1 94 ? -0.650 -8.055 3.247 1.00 98.50 94 LYS A N 1
ATOM 750 C CA . LYS A 1 94 ? -0.702 -9.070 4.315 1.00 98.50 94 LYS A CA 1
ATOM 751 C C . LYS A 1 94 ? 0.686 -9.583 4.693 1.00 98.50 94 LYS A C 1
ATOM 753 O O . LYS A 1 94 ? 0.990 -9.682 5.876 1.00 98.50 94 LYS A O 1
ATOM 758 N N . MET A 1 95 ? 1.540 -9.872 3.709 1.00 98.50 95 MET A N 1
ATOM 759 C CA . MET A 1 95 ? 2.925 -10.310 3.941 1.00 98.50 95 MET A CA 1
ATOM 760 C C . MET A 1 95 ? 3.765 -9.243 4.659 1.00 98.50 95 MET A C 1
ATOM 762 O O . MET A 1 95 ? 4.670 -9.578 5.416 1.00 98.50 95 MET A O 1
ATOM 766 N N . ARG A 1 96 ? 3.438 -7.958 4.478 1.00 98.19 96 ARG A N 1
ATOM 767 C CA . ARG A 1 96 ? 4.031 -6.832 5.217 1.00 98.19 96 ARG A CA 1
ATOM 768 C C . ARG A 1 96 ? 3.436 -6.616 6.615 1.00 98.19 96 ARG A C 1
ATOM 770 O O . ARG A 1 96 ? 3.910 -5.745 7.340 1.00 98.19 96 ARG A O 1
ATOM 777 N N . GLY A 1 97 ? 2.426 -7.393 7.011 1.00 98.25 97 GLY A N 1
ATOM 778 C CA . GLY A 1 97 ? 1.860 -7.386 8.363 1.00 98.25 97 GLY A CA 1
ATOM 779 C C . GLY A 1 97 ? 0.586 -6.555 8.543 1.00 98.25 97 GLY A C 1
ATOM 780 O O . GLY A 1 97 ? 0.198 -6.282 9.685 1.00 98.25 97 GLY A O 1
ATOM 781 N N . LEU A 1 98 ? -0.086 -6.146 7.460 1.00 98.38 98 LEU A N 1
ATOM 782 C CA . LEU A 1 98 ? -1.407 -5.527 7.573 1.00 98.38 98 LEU A CA 1
ATOM 783 C C . LEU A 1 98 ? -2.433 -6.594 7.982 1.00 98.38 98 LEU A C 1
ATOM 785 O O . LEU A 1 98 ? -2.594 -7.606 7.299 1.00 98.38 98 LEU A O 1
ATOM 789 N N . LYS A 1 99 ? -3.111 -6.381 9.115 1.00 98.12 99 LYS A N 1
ATOM 790 C CA . LYS A 1 99 ? -3.974 -7.397 9.741 1.00 98.12 99 LYS A CA 1
ATOM 791 C C . LYS A 1 99 ? -5.301 -7.580 9.007 1.00 98.12 99 LYS A C 1
ATOM 793 O O . LYS A 1 99 ? -5.742 -8.710 8.817 1.00 98.12 99 LYS A O 1
ATOM 798 N N . ASN A 1 100 ? -5.925 -6.481 8.582 1.00 97.31 100 ASN A N 1
ATOM 799 C CA . ASN A 1 100 ? -7.241 -6.496 7.946 1.00 97.31 100 ASN A CA 1
ATOM 800 C C . ASN A 1 100 ? -7.137 -5.991 6.508 1.00 97.31 100 ASN A C 1
ATOM 802 O O . ASN A 1 100 ? -6.936 -4.797 6.284 1.00 97.31 100 ASN A O 1
ATOM 806 N N . CYS A 1 101 ? -7.324 -6.895 5.544 1.00 97.00 101 CYS A N 1
ATOM 807 C CA . CYS A 1 101 ? -7.347 -6.550 4.125 1.00 97.00 101 CYS A CA 1
ATOM 808 C C . CYS A 1 101 ? -8.546 -7.190 3.422 1.00 97.00 101 CYS A C 1
ATOM 810 O O . CYS A 1 101 ? -8.819 -8.376 3.639 1.00 97.00 101 CYS A O 1
ATOM 812 N N . VAL A 1 102 ? -9.190 -6.451 2.521 1.00 95.75 102 VAL A N 1
ATOM 813 C CA . VAL A 1 102 ? -10.335 -6.915 1.731 1.00 95.75 102 VAL A CA 1
ATOM 814 C C . VAL A 1 102 ? -10.029 -6.794 0.241 1.00 95.75 102 VAL A C 1
ATOM 816 O O . VAL A 1 102 ? -9.718 -5.716 -0.254 1.00 95.75 102 VAL A O 1
ATOM 819 N N . LEU A 1 103 ? -10.150 -7.909 -0.483 1.00 96.06 103 LEU A N 1
ATOM 820 C CA . LEU A 1 103 ? -10.105 -7.915 -1.943 1.00 96.06 103 LEU A CA 1
ATOM 821 C C . LEU A 1 103 ? -11.471 -7.469 -2.472 1.00 96.06 103 LEU A C 1
ATOM 823 O O . LEU A 1 103 ? -12.413 -8.260 -2.471 1.00 96.06 103 LEU A O 1
ATOM 827 N N . THR A 1 104 ? -11.595 -6.209 -2.881 1.00 94.69 104 THR A N 1
ATOM 828 C CA . THR A 1 104 ? -12.840 -5.679 -3.450 1.00 94.69 104 THR A CA 1
ATOM 829 C C . THR A 1 104 ? -12.583 -4.449 -4.317 1.00 94.69 104 THR A C 1
ATOM 831 O O . THR A 1 104 ? -11.514 -3.847 -4.280 1.00 94.69 104 THR A O 1
ATOM 834 N N . SER A 1 105 ? -13.585 -4.069 -5.102 1.00 92.75 105 SER A N 1
ATOM 835 C CA . SER A 1 105 ? -13.587 -2.828 -5.868 1.00 92.75 105 SER A CA 1
ATOM 836 C C . SER A 1 105 ? -14.147 -1.678 -5.033 1.00 92.75 105 SER A C 1
ATOM 838 O O . SER A 1 105 ? -15.119 -1.860 -4.298 1.00 92.75 105 SER A O 1
ATOM 840 N N . ALA A 1 106 ? -13.599 -0.471 -5.200 1.00 91.00 106 ALA A N 1
ATOM 841 C CA . ALA A 1 106 ? -14.159 0.746 -4.603 1.00 91.00 106 ALA A CA 1
ATOM 842 C C . ALA A 1 106 ? -15.608 1.014 -5.062 1.00 91.00 106 ALA A C 1
ATOM 844 O O . ALA A 1 106 ? -16.385 1.630 -4.340 1.00 91.00 106 ALA A O 1
ATOM 845 N N . PHE A 1 107 ? -16.005 0.479 -6.222 1.00 90.31 107 PHE A N 1
ATOM 846 C CA . PHE A 1 107 ? -17.379 0.546 -6.732 1.00 90.31 107 PHE A CA 1
ATOM 847 C C . PHE A 1 107 ? -18.333 -0.470 -6.080 1.00 90.31 107 PHE A C 1
ATOM 849 O O . PHE A 1 107 ? -19.533 -0.460 -6.347 1.00 90.31 107 PHE A O 1
ATOM 856 N N . SER A 1 108 ? -17.826 -1.382 -5.249 1.00 87.50 108 SER A N 1
ATOM 857 C CA . SER A 1 108 ? -18.601 -2.461 -4.625 1.00 87.50 108 SER A CA 1
ATOM 858 C C . SER A 1 108 ? -18.140 -2.677 -3.186 1.00 87.50 108 SER A C 1
ATOM 860 O O . SER A 1 108 ? -17.598 -3.721 -2.819 1.00 87.50 108 SER A O 1
ATOM 862 N N . LEU A 1 109 ? -18.330 -1.645 -2.364 1.00 83.25 109 LEU A N 1
ATOM 863 C CA . LEU A 1 109 ? -17.961 -1.687 -0.956 1.00 83.25 109 LEU A CA 1
ATOM 864 C C . LEU A 1 109 ? -18.859 -2.669 -0.182 1.00 83.25 109 LEU A C 1
ATOM 866 O O . LEU A 1 109 ? -20.082 -2.585 -0.287 1.00 83.25 109 LEU A O 1
ATOM 870 N N . PRO A 1 110 ? -18.285 -3.557 0.650 1.00 75.56 110 PRO A N 1
ATOM 871 C CA . PRO A 1 110 ? -19.042 -4.524 1.447 1.00 75.56 110 PRO A CA 1
ATOM 872 C C . PRO A 1 110 ? -19.667 -3.906 2.712 1.00 75.56 110 PRO A C 1
ATOM 874 O O . PRO A 1 110 ? -20.099 -4.629 3.610 1.00 75.56 110 PRO A O 1
ATOM 877 N N . PHE A 1 111 ? -19.681 -2.576 2.823 1.00 77.50 111 PHE A N 1
ATOM 878 C CA . PHE A 1 111 ? -20.176 -1.853 3.991 1.00 77.50 111 PHE A CA 1
ATOM 879 C C . PHE A 1 111 ? -21.600 -1.359 3.734 1.00 77.50 111 PHE A C 1
ATOM 881 O O . PHE A 1 111 ? -21.927 -0.925 2.628 1.00 77.50 111 PHE A O 1
ATOM 888 N N . LYS A 1 112 ? -22.458 -1.430 4.758 1.00 71.25 112 LYS A N 1
ATOM 889 C CA . LYS A 1 112 ? -23.807 -0.856 4.683 1.00 71.25 112 LYS A CA 1
ATOM 890 C C . LYS A 1 112 ? -23.690 0.661 4.498 1.00 71.25 112 LYS A C 1
ATOM 892 O O . LYS A 1 112 ? -22.890 1.286 5.192 1.00 71.25 112 LYS A O 1
ATOM 897 N N . LYS A 1 113 ? -24.453 1.198 3.543 1.00 59.19 113 LYS A N 1
ATOM 898 C CA . LYS A 1 113 ? -24.640 2.643 3.364 1.00 59.19 113 LYS A CA 1
ATOM 899 C C . LYS A 1 113 ? -25.501 3.213 4.482 1.00 59.19 113 LYS A C 1
ATOM 901 O O . LYS A 1 113 ? -26.368 2.455 4.977 1.00 59.19 113 LYS A O 1
#

pLDDT: mean 94.34, std 6.17, range [59.19, 98.62]